Protein AF-A0A8S3DUY8-F1 (afdb_monomer_lite)

pLDDT: mean 77.67, std 12.3, range [56.0, 94.56]

Sequence (44 aa):
DLLRIELREAARDYLSRTRREYPLHYVFDMSDIEIPPPPPPPSS

Radius of gyration: 22.74 Å; chains: 1; bounding box: 27×8×72 Å

Secondary structure (DSSP, 8-state):
-HHHHHHHHHHHHHHHHHHHH-TTTT---GGG---PPPPPPPP-

Structure (mmCIF, N/CA/C/O backbone):
data_AF-A0A8S3DUY8-F1
#
_entry.id   AF-A0A8S3DUY8-F1
#
loop_
_atom_site.group_PDB
_atom_site.id
_atom_site.type_symbol
_atom_site.label_atom_id
_atom_site.label_alt_id
_atom_site.label_comp_id
_atom_site.label_asym_id
_atom_site.label_entity_id
_atom_site.label_seq_id
_atom_site.pdbx_PDB_ins_code
_atom_site.Cartn_x
_atom_site.Cartn_y
_atom_site.Cartn_z
_atom_site.occupancy
_atom_site.B_iso_or_equiv
_atom_site.auth_seq_id
_atom_site.auth_comp_id
_atom_site.auth_asym_id
_atom_site.auth_atom_id
_atom_site.pdbx_PDB_model_num
ATOM 1 N N . ASP A 1 1 ? -18.139 2.505 15.104 1.00 75.06 1 ASP A N 1
ATOM 2 C CA . ASP A 1 1 ? -17.011 3.438 14.906 1.00 75.06 1 ASP A CA 1
ATOM 3 C C . ASP A 1 1 ? -15.645 2.893 15.287 1.00 75.06 1 ASP A C 1
ATOM 5 O O . ASP A 1 1 ? -14.740 3.067 14.483 1.00 75.06 1 ASP A O 1
ATOM 9 N N . LEU A 1 2 ? -15.488 2.145 16.386 1.00 80.62 2 LEU A N 1
ATOM 10 C CA . LEU A 1 2 ? -14.206 1.495 16.726 1.00 80.62 2 LEU A CA 1
ATOM 11 C C . LEU A 1 2 ? -13.686 0.545 15.628 1.00 80.62 2 LEU A C 1
ATOM 13 O O . LEU A 1 2 ? -12.547 0.681 15.202 1.00 80.62 2 LEU A O 1
ATOM 17 N N . LEU A 1 3 ? -14.555 -0.296 15.049 1.00 89.00 3 LEU A N 1
ATOM 18 C CA . LEU A 1 3 ? 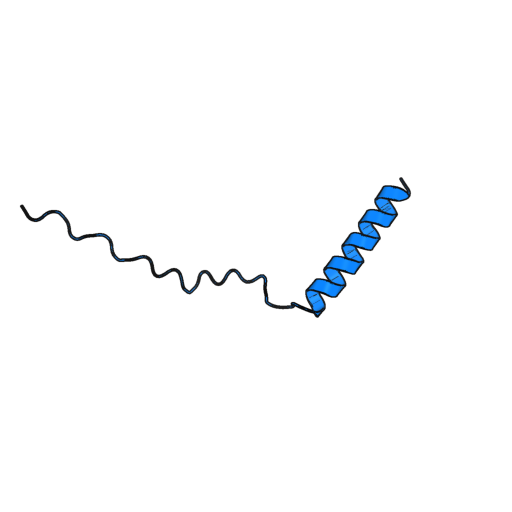-14.182 -1.208 13.953 1.00 89.00 3 LEU A CA 1
ATOM 19 C C . LEU A 1 3 ? -13.582 -0.489 12.726 1.00 89.00 3 LEU A C 1
ATOM 21 O O . LEU A 1 3 ? -12.679 -0.999 12.072 1.00 89.00 3 LEU A O 1
ATOM 25 N N . ARG A 1 4 ? -14.077 0.714 12.398 1.00 82.69 4 ARG A N 1
ATOM 26 C CA . ARG A 1 4 ? -13.551 1.505 11.271 1.00 82.69 4 ARG A CA 1
ATOM 27 C C . ARG A 1 4 ? -12.185 2.112 11.591 1.00 82.69 4 ARG A C 1
ATOM 29 O O . ARG A 1 4 ? -11.374 2.257 10.679 1.00 82.69 4 ARG A O 1
ATOM 36 N N . ILE A 1 5 ? -11.949 2.478 12.853 1.00 88.75 5 ILE A N 1
ATOM 37 C CA . ILE A 1 5 ? -10.662 3.001 13.328 1.00 88.75 5 ILE A CA 1
ATOM 38 C C . ILE A 1 5 ? -9.608 1.890 13.266 1.00 88.75 5 ILE A C 1
ATOM 40 O O . ILE A 1 5 ? -8.589 2.076 12.606 1.00 88.75 5 ILE A O 1
ATOM 44 N N . GLU A 1 6 ? -9.901 0.714 13.827 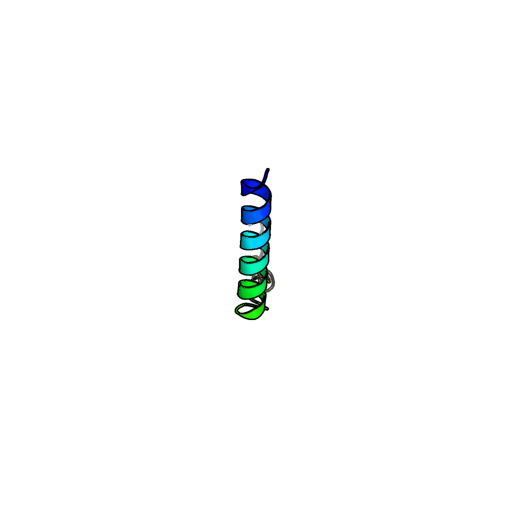1.00 90.94 6 GLU A N 1
ATOM 45 C CA . GLU A 1 6 ? -9.001 -0.450 13.808 1.00 90.94 6 GLU A CA 1
ATOM 46 C C . GLU A 1 6 ? -8.653 -0.886 12.378 1.00 90.94 6 GLU A C 1
ATOM 48 O O . GLU A 1 6 ? -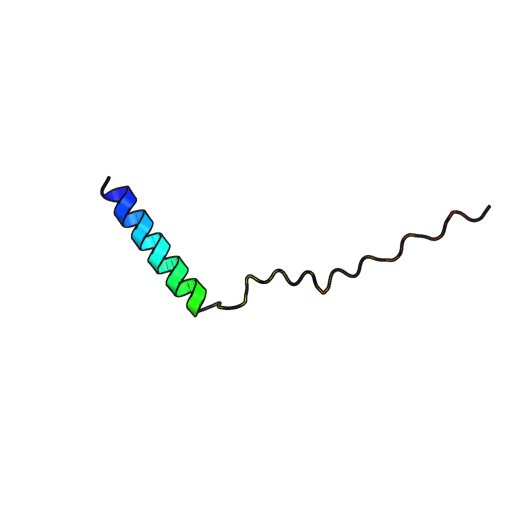7.486 -1.108 12.057 1.00 90.94 6 GLU A O 1
ATOM 53 N N . LEU A 1 7 ? -9.644 -0.920 11.479 1.00 94.44 7 LEU A N 1
ATOM 54 C CA . LEU A 1 7 ? -9.420 -1.243 10.068 1.00 94.44 7 LEU A CA 1
ATOM 55 C C . LEU A 1 7 ? -8.483 -0.234 9.388 1.00 94.44 7 LEU A C 1
ATOM 57 O O . LEU A 1 7 ? -7.626 -0.615 8.590 1.00 94.44 7 LEU A O 1
ATOM 61 N N . ARG A 1 8 ? -8.633 1.060 9.694 1.00 94.44 8 ARG A N 1
ATOM 62 C CA . ARG A 1 8 ? -7.799 2.116 9.109 1.00 94.44 8 ARG A CA 1
ATOM 63 C C . ARG A 1 8 ? -6.360 2.042 9.609 1.00 94.44 8 ARG A C 1
ATOM 65 O O . ARG A 1 8 ? -5.439 2.255 8.820 1.00 94.44 8 ARG A O 1
ATOM 72 N N . GLU A 1 9 ? -6.162 1.747 10.888 1.00 94.56 9 GLU A N 1
ATOM 73 C CA . GLU A 1 9 ? -4.828 1.575 11.467 1.00 94.56 9 GLU A CA 1
ATOM 74 C C . GLU A 1 9 ? -4.142 0.315 10.937 1.00 94.56 9 GLU A C 1
ATOM 76 O O . GLU A 1 9 ? -2.993 0.397 10.499 1.00 94.56 9 GLU A O 1
ATOM 81 N N . ALA A 1 10 ? -4.868 -0.803 10.852 1.00 92.25 10 ALA A N 1
ATOM 82 C CA . ALA A 1 10 ? -4.371 -2.038 10.252 1.00 92.25 10 ALA A CA 1
ATOM 83 C C . ALA A 1 10 ? -3.973 -1.838 8.778 1.00 92.25 10 ALA A C 1
ATOM 85 O O . ALA A 1 10 ? -2.894 -2.260 8.359 1.00 92.25 10 ALA A O 1
ATOM 86 N N . ALA A 1 11 ? -4.796 -1.127 7.999 1.00 91.44 11 ALA A N 1
ATOM 87 C CA . ALA A 1 11 ? -4.478 -0.798 6.611 1.00 91.44 11 ALA A CA 1
ATOM 88 C C . ALA A 1 11 ? -3.233 0.098 6.500 1.00 91.44 11 ALA A C 1
ATOM 90 O O . ALA A 1 11 ? -2.393 -0.106 5.621 1.00 91.44 11 ALA A O 1
ATOM 91 N N . ARG A 1 12 ? -3.080 1.079 7.399 1.00 91.56 12 ARG A N 1
ATOM 92 C CA . ARG A 1 12 ? -1.909 1.966 7.417 1.00 91.56 12 ARG A CA 1
ATOM 93 C C . ARG A 1 12 ? -0.625 1.213 7.765 1.00 91.56 12 ARG A C 1
ATOM 95 O O . ARG A 1 12 ? 0.400 1.466 7.132 1.00 91.56 12 ARG A O 1
ATOM 102 N N . ASP A 1 13 ? -0.672 0.310 8.741 1.00 92.50 13 ASP A N 1
ATOM 103 C CA . ASP A 1 13 ? 0.478 -0.513 9.128 1.00 92.50 13 ASP A CA 1
ATOM 104 C C . ASP A 1 13 ? 0.884 -1.468 7.997 1.00 92.50 13 ASP A C 1
ATOM 106 O O . ASP A 1 13 ? 2.055 -1.500 7.614 1.00 92.50 13 ASP A O 1
ATOM 110 N N . TYR A 1 14 ? -0.084 -2.147 7.372 1.00 88.25 14 TYR A N 1
ATOM 111 C CA . TYR A 1 14 ? 0.163 -3.008 6.214 1.00 88.25 14 TYR A CA 1
ATOM 112 C C . TYR A 1 14 ? 0.844 -2.243 5.071 1.00 88.25 14 TYR A C 1
ATOM 114 O O . TYR A 1 14 ? 1.937 -2.615 4.649 1.00 88.25 14 TYR A O 1
ATOM 122 N N . LEU A 1 15 ? 0.273 -1.112 4.639 1.00 85.62 15 LEU A N 1
ATOM 123 C CA . LEU A 1 15 ? 0.845 -0.303 3.555 1.00 85.62 15 LEU A CA 1
ATOM 124 C C . LEU A 1 15 ? 2.244 0.236 3.892 1.00 85.62 15 LEU A C 1
ATOM 126 O O . LEU A 1 15 ? 3.103 0.320 3.014 1.00 85.62 15 LEU A O 1
ATOM 130 N N . SER A 1 16 ? 2.495 0.586 5.157 1.00 85.62 16 SER A N 1
ATOM 131 C CA . SER A 1 16 ? 3.814 1.028 5.627 1.00 85.62 16 SER A CA 1
ATOM 132 C C . SER A 1 16 ? 4.856 -0.091 5.537 1.00 8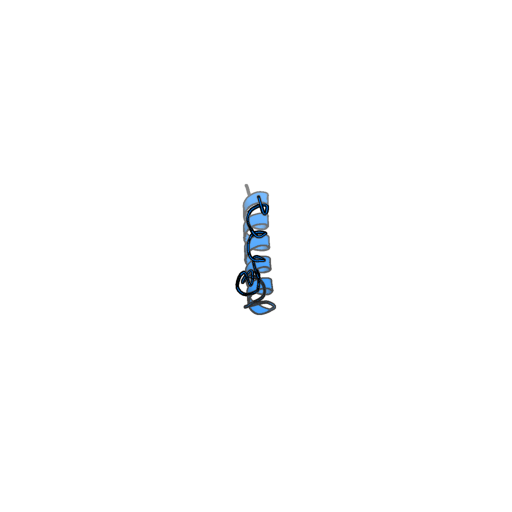5.62 16 SER A C 1
ATOM 134 O O . SER A 1 16 ? 5.975 0.143 5.071 1.00 85.62 16 SER A O 1
ATOM 136 N N . ARG A 1 17 ? 4.488 -1.315 5.935 1.00 82.62 17 ARG A N 1
ATOM 137 C CA . ARG A 1 17 ? 5.354 -2.500 5.838 1.00 82.62 17 ARG A CA 1
ATOM 138 C C . ARG A 1 17 ? 5.617 -2.874 4.381 1.00 82.62 17 ARG A C 1
ATOM 140 O O . ARG A 1 17 ? 6.776 -2.964 3.988 1.00 82.62 17 ARG A O 1
ATOM 147 N N . THR A 1 18 ? 4.572 -2.963 3.559 1.00 80.12 18 THR A N 1
ATOM 148 C CA . THR A 1 18 ? 4.690 -3.298 2.132 1.00 80.12 18 THR A CA 1
ATOM 149 C C . THR A 1 18 ? 5.540 -2.281 1.370 1.00 80.12 18 THR A C 1
ATOM 151 O O . THR A 1 18 ? 6.356 -2.672 0.544 1.00 80.12 18 THR A O 1
ATOM 154 N N . ARG A 1 19 ? 5.432 -0.979 1.676 1.00 74.31 19 ARG A N 1
ATOM 155 C CA . ARG A 1 19 ? 6.271 0.060 1.050 1.00 74.31 19 ARG A CA 1
ATOM 156 C C . ARG A 1 19 ? 7.756 -0.066 1.408 1.00 74.31 19 ARG A C 1
ATOM 158 O O . ARG A 1 19 ? 8.600 0.323 0.608 1.00 74.31 19 ARG A O 1
ATOM 165 N N . ARG A 1 20 ? 8.083 -0.559 2.607 1.00 76.69 20 ARG A N 1
ATOM 166 C CA . ARG A 1 20 ? 9.477 -0.795 3.024 1.00 76.69 20 ARG A CA 1
ATOM 167 C C . ARG A 1 20 ? 10.058 -2.052 2.389 1.00 76.69 20 ARG A C 1
ATOM 169 O O . ARG A 1 20 ? 11.236 -2.059 2.061 1.00 76.69 20 ARG A O 1
ATOM 176 N N . GLU A 1 21 ? 9.239 -3.085 2.240 1.00 75.69 21 GLU A N 1
ATOM 177 C CA . GLU A 1 21 ? 9.645 -4.371 1.670 1.00 75.69 21 GLU A CA 1
ATOM 178 C C . GLU A 1 21 ? 9.735 -4.322 0.135 1.00 75.69 21 GLU A C 1
ATOM 180 O O . GLU A 1 21 ? 10.639 -4.908 -0.450 1.00 75.69 21 GLU A O 1
ATOM 185 N N . TYR A 1 22 ? 8.869 -3.535 -0.513 1.00 69.38 22 TYR A N 1
ATOM 186 C CA . TYR A 1 22 ? 8.789 -3.402 -1.970 1.00 69.38 22 TYR A CA 1
ATOM 187 C C . TYR A 1 22 ? 8.803 -1.924 -2.403 1.00 69.38 22 TYR A C 1
ATOM 189 O O . TYR A 1 22 ? 7.822 -1.434 -2.972 1.00 69.38 22 TYR A O 1
ATOM 197 N N . PRO A 1 23 ? 9.895 -1.176 -2.161 1.00 63.44 23 PRO A N 1
ATOM 198 C CA . PRO A 1 23 ? 9.935 0.268 -2.400 1.00 63.44 23 PRO A CA 1
ATOM 199 C C . PRO A 1 23 ? 9.802 0.677 -3.880 1.00 63.44 23 PRO A C 1
ATOM 201 O O . PRO A 1 23 ? 9.577 1.855 -4.148 1.00 63.44 23 PRO A O 1
ATOM 204 N N . LEU A 1 24 ? 9.921 -0.263 -4.832 1.00 61.16 24 LEU A N 1
ATOM 205 C CA . LEU A 1 24 ? 10.037 0.024 -6.270 1.00 61.16 24 LEU A CA 1
ATOM 206 C C . LEU A 1 24 ? 9.134 -0.812 -7.202 1.00 61.16 24 LEU A C 1
ATOM 208 O O . LEU A 1 24 ? 9.169 -0.601 -8.407 1.00 61.16 24 LEU A O 1
ATOM 212 N N . HIS A 1 25 ? 8.283 -1.712 -6.699 1.00 57.56 25 HIS A N 1
ATOM 213 C CA . HIS A 1 25 ? 7.508 -2.617 -7.575 1.00 57.56 25 HIS A CA 1
ATOM 214 C C . HIS A 1 25 ? 6.238 -2.006 -8.202 1.00 57.56 25 HIS A C 1
ATOM 216 O O . HIS A 1 25 ? 5.533 -2.693 -8.933 1.00 57.56 25 HIS A O 1
ATOM 222 N N . TYR A 1 26 ? 5.937 -0.729 -7.940 1.00 58.59 26 TYR A N 1
ATOM 223 C CA . TYR A 1 26 ? 4.774 -0.020 -8.504 1.00 58.59 26 TYR A CA 1
ATOM 224 C C . TYR A 1 26 ? 5.150 1.082 -9.500 1.00 58.59 26 TYR A C 1
ATOM 226 O O . TYR A 1 26 ? 4.374 2.008 -9.731 1.00 58.59 26 TYR A O 1
ATOM 234 N N . VAL A 1 27 ? 6.327 0.990 -10.115 1.00 59.50 27 VAL A N 1
ATOM 235 C CA . VAL A 1 27 ? 6.535 1.653 -11.401 1.00 59.50 27 VAL A CA 1
ATOM 236 C C . VAL A 1 27 ? 6.063 0.647 -12.441 1.00 59.50 27 VAL A C 1
ATOM 238 O O . VAL A 1 27 ? 6.734 -0.352 -12.679 1.00 59.50 27 VAL A O 1
ATOM 241 N N . PHE A 1 28 ? 4.869 0.853 -13.003 1.00 56.91 28 PHE A N 1
ATOM 242 C CA . PHE A 1 28 ? 4.541 0.217 -14.275 1.00 56.91 28 PHE A CA 1
ATOM 243 C C . PHE A 1 28 ? 5.597 0.704 -15.259 1.00 56.91 28 PHE A C 1
ATOM 245 O O . PHE A 1 28 ? 5.581 1.870 -15.653 1.00 56.91 28 PHE A O 1
ATOM 252 N N . ASP A 1 29 ? 6.548 -0.165 -15.576 1.00 59.22 29 ASP A N 1
ATOM 253 C CA . ASP A 1 29 ? 7.567 0.094 -16.574 1.00 59.22 29 ASP A CA 1
ATOM 254 C C . ASP A 1 29 ? 6.888 0.097 -17.950 1.00 59.22 29 ASP A C 1
ATOM 256 O O . ASP A 1 29 ? 6.810 -0.904 -18.653 1.00 59.22 29 ASP A O 1
ATOM 260 N N . MET A 1 30 ? 6.266 1.227 -18.288 1.00 56.00 30 MET A N 1
ATOM 261 C CA . MET A 1 30 ? 5.706 1.488 -19.615 1.00 56.00 30 MET A CA 1
ATOM 262 C C . MET A 1 30 ? 6.809 1.813 -20.635 1.00 56.00 30 MET A C 1
ATOM 264 O O . MET A 1 30 ? 6.489 2.140 -21.776 1.00 56.00 30 MET A O 1
ATOM 268 N N . SER A 1 31 ? 8.089 1.740 -20.246 1.00 61.09 31 SER A N 1
ATOM 269 C CA . SER A 1 31 ? 9.232 2.037 -21.119 1.00 61.09 31 SER A CA 1
ATOM 270 C C . SER A 1 31 ? 9.443 0.978 -22.203 1.00 61.09 31 SER A C 1
ATOM 272 O O . SER A 1 31 ? 10.005 1.303 -23.243 1.00 61.09 31 SER A O 1
ATOM 274 N N . ASP A 1 32 ? 8.959 -0.249 -21.986 1.00 60.94 32 ASP A N 1
ATOM 275 C CA . ASP A 1 32 ? 9.160 -1.395 -22.887 1.00 60.94 32 ASP A CA 1
ATOM 276 C C . ASP A 1 32 ? 7.948 -1.699 -23.787 1.00 60.94 32 ASP A C 1
ATOM 278 O O . ASP A 1 32 ? 7.879 -2.755 -24.420 1.00 60.94 32 ASP A O 1
ATOM 282 N N . ILE A 1 33 ? 6.965 -0.794 -23.880 1.00 63.53 33 ILE A N 1
ATOM 283 C CA . ILE A 1 33 ? 5.883 -0.946 -24.863 1.00 63.53 33 ILE A CA 1
ATOM 284 C C . ILE A 1 33 ? 6.426 -0.527 -26.235 1.00 63.53 33 ILE A C 1
ATOM 286 O O . ILE A 1 33 ? 6.216 0.593 -26.701 1.00 63.53 33 ILE A O 1
ATOM 290 N N . GLU A 1 34 ? 7.137 -1.444 -26.886 1.00 69.75 34 GLU A N 1
ATOM 291 C CA . GLU A 1 34 ? 7.500 -1.336 -28.295 1.00 69.75 34 GLU A CA 1
ATOM 292 C C . GLU A 1 34 ? 6.210 -1.428 -29.125 1.00 69.75 34 GLU A C 1
ATOM 294 O O . GLU A 1 34 ? 5.674 -2.506 -29.384 1.00 69.75 34 GLU A O 1
ATOM 299 N N . ILE A 1 35 ? 5.644 -0.273 -29.484 1.00 76.19 35 ILE A N 1
ATOM 300 C CA . ILE A 1 35 ? 4.510 -0.215 -30.408 1.00 76.19 35 ILE A CA 1
ATOM 301 C C . ILE A 1 35 ? 5.055 -0.615 -31.787 1.00 76.19 35 ILE A C 1
ATOM 303 O O . ILE A 1 35 ? 5.889 0.121 -32.324 1.00 76.19 35 ILE A O 1
ATOM 307 N N . PRO A 1 36 ? 4.619 -1.743 -32.386 1.00 79.44 36 PRO A N 1
ATOM 308 C CA . PRO A 1 36 ? 5.077 -2.112 -33.716 1.00 79.44 36 PRO A CA 1
ATOM 309 C C . PRO A 1 36 ? 4.680 -1.012 -34.709 1.00 79.44 36 PRO A C 1
ATOM 311 O O . PRO A 1 36 ? 3.585 -0.445 -34.589 1.00 79.4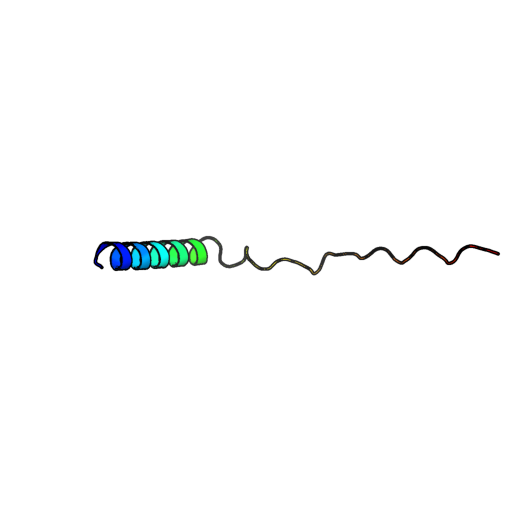4 36 PRO A O 1
ATOM 314 N N . PRO A 1 37 ? 5.537 -0.685 -35.693 1.00 82.69 37 PRO A N 1
ATOM 315 C CA . PRO A 1 37 ? 5.186 0.301 -36.700 1.00 82.69 37 PRO A CA 1
ATOM 316 C C . PRO A 1 37 ? 3.901 -0.138 -37.419 1.00 82.69 37 PRO A C 1
ATOM 318 O O . PRO A 1 37 ? 3.691 -1.338 -37.631 1.00 82.69 37 PRO A O 1
ATOM 321 N N . PRO A 1 38 ? 3.025 0.808 -37.794 1.00 85.06 38 PRO A N 1
ATOM 322 C CA . PRO A 1 38 ? 1.821 0.473 -38.538 1.00 85.06 38 PRO A CA 1
ATOM 323 C C . PRO A 1 38 ? 2.193 -0.244 -39.848 1.00 85.06 38 PRO A C 1
ATOM 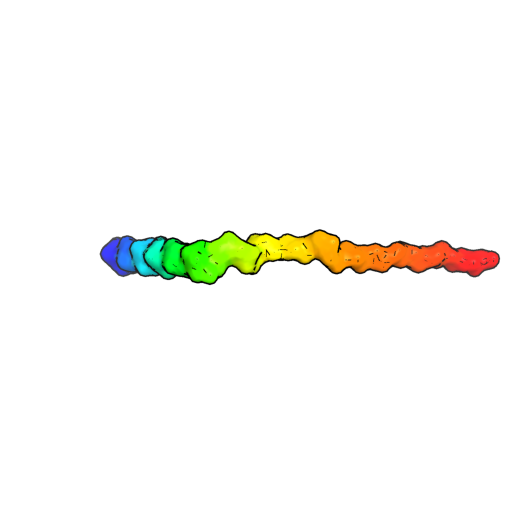325 O O . PRO A 1 38 ? 3.249 0.043 -40.426 1.00 85.06 38 PRO A O 1
ATOM 328 N N . PRO A 1 39 ? 1.348 -1.173 -40.334 1.00 86.62 39 PRO A N 1
ATOM 329 C CA . PRO A 1 39 ? 1.605 -1.862 -41.589 1.00 86.62 39 PRO A CA 1
ATOM 330 C C . PRO A 1 39 ? 1.729 -0.850 -42.739 1.00 86.62 39 PRO A C 1
ATOM 332 O O . PRO A 1 39 ? 1.075 0.200 -42.707 1.00 86.62 39 PRO A O 1
ATOM 335 N N . PRO A 1 40 ? 2.548 -1.149 -43.763 1.00 87.69 40 PRO A N 1
ATOM 336 C CA . PRO A 1 40 ? 2.631 -0.297 -44.937 1.00 87.69 40 PRO A CA 1
ATOM 337 C C . PRO A 1 40 ? 1.241 -0.159 -45.579 1.00 87.69 40 PRO A C 1
ATOM 339 O O . PRO A 1 40 ? 0.441 -1.101 -45.525 1.00 87.69 40 PRO A O 1
ATOM 342 N N . PRO A 1 41 ? 0.932 1.000 -46.187 1.00 87.81 41 PRO A N 1
ATOM 343 C CA . PRO A 1 41 ? -0.317 1.161 -46.914 1.00 87.81 41 PRO A CA 1
ATOM 344 C C . PRO A 1 41 ? -0.424 0.087 -48.010 1.00 87.81 41 PRO A C 1
ATOM 346 O O . PRO A 1 41 ? 0.603 -0.305 -48.577 1.00 87.81 41 PRO A O 1
ATOM 349 N N . PRO A 1 42 ? -1.641 -0.403 -48.312 1.00 86.00 42 PRO A N 1
ATOM 350 C CA . PRO A 1 42 ? -1.837 -1.424 -49.331 1.00 86.00 42 PRO A CA 1
ATOM 351 C C . PRO A 1 42 ? -1.243 -0.945 -50.655 1.00 86.00 42 PRO A C 1
ATOM 353 O O . PRO A 1 42 ? -1.575 0.139 -51.139 1.00 86.00 42 PRO A O 1
ATOM 356 N N . SER A 1 43 ? -0.337 -1.745 -51.217 1.00 72.88 43 SER A N 1
ATOM 357 C CA . SER A 1 43 ? 0.222 -1.482 -52.539 1.00 72.88 43 SER A CA 1
ATOM 358 C C . SER A 1 43 ? -0.917 -1.514 -53.558 1.00 72.88 43 SER A C 1
ATOM 360 O O . SER A 1 43 ? -1.612 -2.523 -53.667 1.00 72.88 43 SER A O 1
ATOM 362 N N . SER A 1 44 ? -1.141 -0.383 -54.232 1.00 68.75 44 SER A N 1
ATOM 363 C CA . SER A 1 44 ? -1.997 -0.301 -55.423 1.00 68.75 44 SER A CA 1
ATOM 364 C C . SER A 1 44 ? -1.274 -0.853 -56.642 1.00 68.75 44 SER A C 1
ATOM 366 O O . SER A 1 44 ? -0.034 -0.686 -56.700 1.00 68.75 44 SER A O 1
#

Organism: NCBI:txid392030

Foldseek 3Di:
DVVVVVVVVVVVVVVVVCCVVCVDPPPPPPVPPPDDPDDDDDDD